Protein AF-A0A0C3MLP4-F1 (afdb_monomer_lite)

pLDDT: mean 95.35, std 4.26, range [63.97, 98.19]

Structure (mmCIF, N/CA/C/O backbone):
data_AF-A0A0C3MLP4-F1
#
_entry.id   AF-A0A0C3MLP4-F1
#
loop_
_atom_site.group_PDB
_atom_site.id
_atom_site.type_symbol
_atom_site.label_atom_id
_atom_site.label_alt_id
_atom_site.label_comp_id
_atom_site.label_asym_id
_atom_site.label_entity_id
_atom_site.label_seq_id
_atom_site.pdbx_PDB_ins_code
_atom_site.Cartn_x
_atom_site.Cartn_y
_atom_site.Cartn_z
_atom_site.occupancy
_atom_site.B_iso_or_equiv
_atom_site.auth_seq_id
_atom_site.auth_comp_id
_atom_site.auth_asym_id
_atom_site.auth_atom_id
_atom_site.pdbx_PDB_model_num
ATOM 1 N N . LYS A 1 1 ? -6.958 -7.699 18.951 1.00 91.62 1 LYS A N 1
ATOM 2 C CA . LYS A 1 1 ? -6.676 -6.697 20.011 1.00 91.62 1 LYS A CA 1
ATOM 3 C C . LYS A 1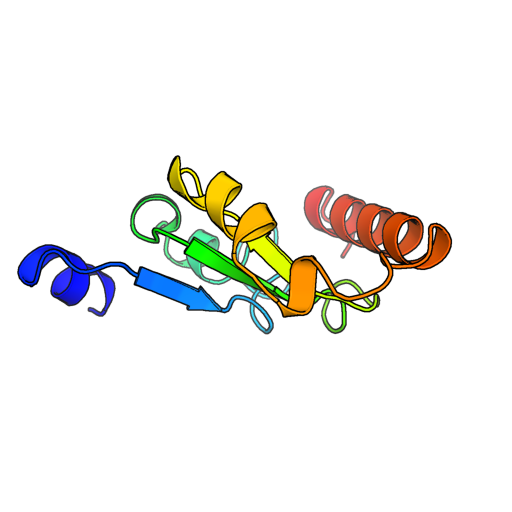 1 ? -6.715 -5.242 19.538 1.00 91.62 1 LYS A C 1
ATOM 5 O O . LYS A 1 1 ? -7.534 -4.510 20.061 1.00 91.62 1 LYS A O 1
ATOM 10 N N . ILE A 1 2 ? -5.907 -4.786 18.566 1.00 96.69 2 ILE A N 1
ATOM 11 C CA . ILE A 1 2 ? -6.011 -3.381 18.091 1.00 96.69 2 ILE A CA 1
ATOM 12 C C . ILE A 1 2 ? -7.379 -3.095 17.452 1.00 96.69 2 ILE A C 1
ATOM 14 O O . ILE A 1 2 ? -8.006 -2.101 17.792 1.00 96.69 2 ILE A O 1
ATOM 18 N N . VAL A 1 3 ? -7.883 -4.010 16.621 1.00 96.75 3 VAL A N 1
ATOM 19 C CA . VAL A 1 3 ? -9.248 -3.940 16.066 1.00 96.75 3 VAL A CA 1
ATOM 20 C C . VAL A 1 3 ? -10.320 -3.884 17.164 1.00 96.75 3 VAL A C 1
ATOM 22 O O . VAL A 1 3 ? -11.236 -3.074 17.095 1.00 96.75 3 VAL A O 1
ATOM 25 N N . GLU A 1 4 ? -10.186 -4.690 18.222 1.00 96.94 4 GLU A N 1
ATOM 26 C CA . GLU A 1 4 ? -11.121 -4.656 19.360 1.00 96.94 4 GLU A CA 1
ATOM 27 C C . GLU A 1 4 ? -11.142 -3.275 20.028 1.00 96.94 4 GLU A C 1
ATOM 29 O O . GLU A 1 4 ? -12.214 -2.752 20.317 1.00 96.94 4 GLU A O 1
ATOM 34 N N . LEU A 1 5 ? -9.970 -2.661 20.233 1.00 97.62 5 LEU A N 1
ATOM 35 C CA . LEU A 1 5 ? -9.868 -1.309 20.785 1.00 97.62 5 LEU A CA 1
ATOM 36 C C . LEU A 1 5 ? -10.471 -0.273 19.834 1.00 97.62 5 LEU A C 1
ATOM 38 O O . LEU A 1 5 ? -11.245 0.569 20.277 1.00 97.62 5 LEU A O 1
ATOM 42 N N . LYS A 1 6 ? -10.176 -0.362 18.532 1.00 97.12 6 LYS A N 1
ATOM 43 C CA . LYS A 1 6 ? -10.791 0.493 17.510 1.00 97.12 6 LYS A CA 1
ATOM 44 C C . LYS A 1 6 ? -12.317 0.461 17.627 1.00 97.12 6 LYS A C 1
ATOM 46 O O . LYS A 1 6 ? -12.935 1.519 17.716 1.00 97.12 6 LYS A O 1
ATOM 51 N N . ASN A 1 7 ? -12.905 -0.731 17.684 1.00 96.44 7 ASN A N 1
ATOM 52 C CA . ASN A 1 7 ? -14.354 -0.904 17.762 1.00 96.44 7 ASN A CA 1
ATOM 53 C C . ASN A 1 7 ? -14.923 -0.401 19.102 1.00 96.44 7 ASN A C 1
ATOM 55 O O . ASN A 1 7 ? -15.939 0.290 19.108 1.00 96.44 7 ASN A O 1
ATOM 59 N N . ALA A 1 8 ? -14.247 -0.666 20.226 1.00 98.19 8 ALA A N 1
ATOM 60 C CA . ALA A 1 8 ? -14.677 -0.210 21.552 1.00 98.19 8 ALA A CA 1
ATOM 61 C C . ALA A 1 8 ? -14.650 1.322 21.712 1.00 98.19 8 ALA A C 1
ATOM 63 O O . ALA A 1 8 ? -15.518 1.884 22.374 1.00 98.19 8 ALA A O 1
ATOM 64 N N . TYR A 1 9 ? -13.671 1.993 21.099 1.00 97.88 9 TYR A N 1
ATOM 65 C CA . TYR A 1 9 ? -13.497 3.449 21.168 1.00 97.88 9 TYR A CA 1
ATOM 66 C C . TYR A 1 9 ? -13.993 4.186 19.919 1.00 97.88 9 TYR A C 1
ATOM 68 O O . TYR A 1 9 ? -13.732 5.379 19.781 1.00 97.88 9 TYR A O 1
ATOM 76 N N . GLN A 1 10 ? -14.668 3.490 18.996 1.00 96.62 10 GLN A N 1
ATOM 77 C CA . GLN A 1 10 ? -15.181 4.041 17.733 1.00 96.62 10 GLN A CA 1
ATOM 78 C C . GLN A 1 10 ? -14.140 4.893 16.984 1.00 96.62 10 GLN A C 1
ATOM 80 O O . GLN A 1 10 ? -14.419 5.993 16.511 1.00 96.62 10 GLN A O 1
ATOM 85 N N . SER A 1 11 ? -12.906 4.398 16.941 1.00 96.31 11 SER A N 1
ATOM 86 C CA . SER A 1 11 ? -11.759 5.104 16.369 1.00 96.31 11 SER A CA 1
ATOM 87 C C . SER A 1 11 ? -11.482 4.669 14.929 1.00 96.31 11 SER A C 1
ATOM 89 O O . SER A 1 11 ? -11.981 3.645 14.470 1.00 96.31 11 SER A O 1
ATOM 91 N N . THR A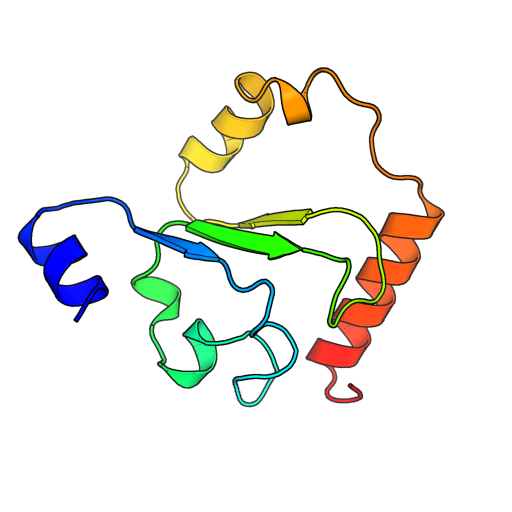 1 12 ? -10.642 5.427 14.227 1.00 95.94 12 THR A N 1
ATOM 92 C CA . THR A 1 12 ? -10.134 5.054 12.900 1.00 95.94 12 THR A CA 1
ATOM 93 C C . THR A 1 12 ? -8.837 4.258 13.031 1.00 95.94 12 THR A C 1
ATOM 95 O O . THR A 1 12 ? -7.938 4.649 13.778 1.00 95.94 12 THR A O 1
ATOM 98 N N . LEU A 1 13 ? -8.710 3.174 12.269 1.00 97.00 13 LEU A N 1
ATOM 99 C CA . LEU A 1 13 ? -7.520 2.338 12.185 1.00 97.00 13 LEU A CA 1
ATOM 100 C C . LEU A 1 13 ? -6.819 2.508 10.832 1.00 97.00 13 LEU A C 1
ATOM 102 O O . LEU A 1 13 ? -7.341 2.131 9.783 1.00 97.00 13 LEU A O 1
ATOM 106 N N . LEU A 1 14 ? -5.598 3.035 10.895 1.00 97.31 14 LEU A N 1
ATOM 107 C CA . LEU A 1 14 ? -4.629 3.050 9.805 1.00 97.31 14 LEU A CA 1
ATOM 108 C C . LEU A 1 14 ? -3.613 1.927 10.032 1.00 97.31 14 LEU A C 1
ATOM 110 O O . LEU A 1 14 ? -3.009 1.859 11.104 1.00 97.31 14 LEU A O 1
ATOM 114 N N . LEU A 1 15 ? -3.396 1.083 9.029 1.00 97.69 15 LEU A N 1
ATOM 115 C CA . LEU A 1 15 ? -2.398 0.019 9.064 1.00 97.69 15 LEU A CA 1
ATOM 116 C C . LEU A 1 15 ? -1.329 0.240 7.993 1.00 97.69 15 LEU A C 1
ATOM 118 O O . LEU A 1 15 ? -1.646 0.408 6.820 1.00 97.69 15 LEU A O 1
ATOM 122 N N . ASP A 1 16 ? -0.060 0.188 8.394 1.00 98.19 16 ASP A N 1
ATOM 123 C CA . ASP A 1 16 ? 1.070 0.175 7.465 1.00 98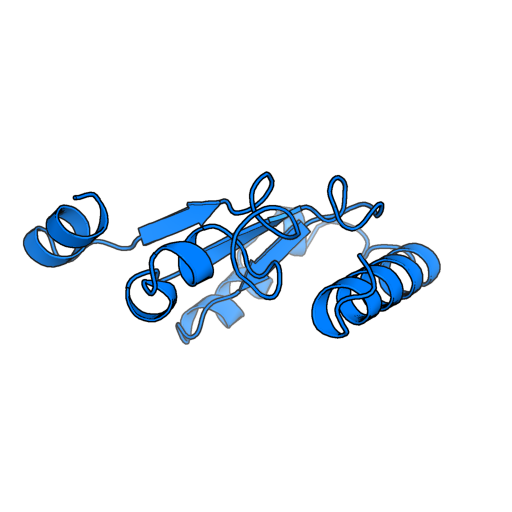.19 16 ASP A CA 1
ATOM 124 C C . ASP A 1 16 ? 1.477 -1.271 7.139 1.00 98.19 16 ASP A C 1
ATOM 126 O O . ASP A 1 16 ? 1.937 -2.014 8.005 1.00 98.19 16 ASP A O 1
ATOM 130 N N . GLU A 1 17 ? 1.309 -1.656 5.875 1.00 98.00 17 GLU A N 1
ATOM 131 C CA . GLU A 1 17 ? 1.630 -2.973 5.318 1.00 98.00 17 GLU A CA 1
ATOM 132 C C . GLU A 1 17 ? 2.996 -2.994 4.600 1.00 98.00 17 GLU A C 1
ATOM 134 O O . GLU A 1 17 ? 3.313 -3.943 3.881 1.00 98.00 17 GLU A O 1
ATOM 139 N N . ALA A 1 18 ? 3.847 -1.972 4.769 1.00 97.75 18 ALA A N 1
ATOM 140 C CA . ALA A 1 18 ? 5.098 -1.835 4.020 1.00 97.75 18 ALA A CA 1
ATOM 141 C C . ALA A 1 18 ? 6.020 -3.067 4.079 1.00 97.75 18 ALA A C 1
ATOM 143 O O . ALA A 1 18 ? 6.714 -3.341 3.104 1.00 97.75 18 ALA A O 1
ATOM 144 N N . HIS A 1 19 ? 6.074 -3.775 5.210 1.00 97.44 19 HIS A N 1
ATOM 145 C CA . HIS A 1 19 ? 6.937 -4.953 5.397 1.00 97.44 19 HIS A CA 1
ATOM 146 C C . HIS A 1 19 ? 6.221 -6.296 5.236 1.00 97.44 19 HIS A C 1
ATOM 148 O O . HIS A 1 19 ? 6.872 -7.338 5.264 1.00 97.44 19 HIS A O 1
ATOM 154 N N . SER A 1 20 ? 4.901 -6.282 5.108 1.00 97.25 20 SER A N 1
ATOM 155 C CA . SER A 1 20 ? 4.071 -7.483 5.085 1.00 97.25 20 SER A CA 1
ATOM 156 C C . SER A 1 20 ? 3.465 -7.740 3.713 1.00 97.25 20 SER A C 1
ATOM 158 O O . SER A 1 20 ? 3.321 -8.908 3.352 1.00 97.25 20 SER A O 1
ATOM 160 N N . LEU A 1 21 ? 3.198 -6.697 2.919 1.00 96.94 21 LEU A N 1
ATOM 161 C CA . LEU A 1 21 ? 2.839 -6.832 1.508 1.00 96.94 21 LEU A CA 1
ATOM 162 C C . LEU A 1 21 ? 3.920 -7.633 0.765 1.00 96.94 21 LEU A C 1
ATOM 164 O O . LEU A 1 21 ? 5.104 -7.303 0.830 1.00 96.94 21 LEU A O 1
ATOM 168 N N . GLY A 1 22 ? 3.514 -8.685 0.063 1.00 95.19 22 GLY A N 1
ATOM 169 C CA . GLY A 1 22 ? 4.380 -9.623 -0.658 1.00 95.19 22 GLY A CA 1
ATOM 170 C C . GLY A 1 22 ? 5.126 -10.628 0.217 1.00 95.19 22 GLY A C 1
ATOM 171 O O . GLY A 1 22 ? 5.953 -11.364 -0.298 1.00 95.19 22 GLY A O 1
ATOM 172 N N . VAL A 1 23 ? 4.871 -10.656 1.530 1.00 95.19 23 VAL A N 1
ATOM 173 C CA . VAL A 1 23 ? 5.560 -11.555 2.477 1.00 95.19 23 VAL A CA 1
ATOM 174 C C . VAL A 1 23 ? 4.571 -12.386 3.290 1.00 95.19 23 VAL A C 1
ATOM 176 O O . VAL A 1 23 ? 4.831 -13.547 3.603 1.00 95.19 23 VAL A O 1
ATOM 179 N N . LEU A 1 24 ? 3.445 -11.788 3.680 1.00 95.94 24 LEU A N 1
ATOM 180 C CA . LEU A 1 24 ? 2.411 -12.422 4.491 1.00 95.94 24 LEU A CA 1
ATOM 181 C C . LEU A 1 24 ? 1.115 -12.586 3.698 1.00 95.94 24 LEU A C 1
ATOM 183 O O . LEU A 1 24 ? 0.828 -11.809 2.792 1.00 95.94 24 LEU A O 1
ATOM 187 N N . GLY A 1 25 ? 0.320 -13.574 4.109 1.00 94.25 25 GLY A N 1
ATOM 188 C CA . GLY A 1 25 ? -0.891 -13.964 3.393 1.00 94.25 25 GLY A CA 1
ATOM 189 C C . GLY A 1 25 ? -0.602 -15.042 2.347 1.00 94.25 25 GLY A C 1
ATOM 190 O O . GLY A 1 25 ? 0.556 -15.349 2.070 1.00 94.25 25 GLY A O 1
ATOM 191 N N . LYS A 1 26 ? -1.644 -15.692 1.829 1.00 92.44 26 LYS A N 1
ATOM 192 C CA . LYS A 1 26 ? -1.507 -16.725 0.793 1.00 92.44 26 LYS A CA 1
ATOM 193 C C . LYS A 1 26 ? -1.242 -16.102 -0.573 1.00 92.44 26 LYS A C 1
ATOM 195 O O . LYS A 1 26 ? -0.521 -16.700 -1.360 1.00 92.44 26 LYS A O 1
ATOM 200 N N . THR A 1 27 ? -1.818 -14.932 -0.835 1.00 91.94 27 THR A N 1
ATOM 201 C CA . THR A 1 27 ? -1.641 -14.173 -2.080 1.00 91.94 27 THR A CA 1
ATOM 202 C C . THR A 1 27 ? -0.689 -12.990 -1.914 1.00 91.94 27 THR A C 1
ATOM 204 O O . THR A 1 27 ? -0.575 -12.162 -2.811 1.00 91.94 27 THR A O 1
ATOM 207 N N . GLY A 1 28 ? -0.012 -12.882 -0.766 1.00 94.06 28 GLY A N 1
ATOM 208 C CA . GLY A 1 28 ? 0.925 -11.796 -0.494 1.00 94.06 28 GLY A CA 1
ATOM 209 C C . GLY A 1 28 ? 0.246 -10.445 -0.260 1.00 94.06 28 GLY A C 1
ATOM 210 O O . GLY A 1 28 ? 0.909 -9.416 -0.362 1.00 94.06 28 GLY A O 1
ATOM 211 N N . GLU A 1 29 ? -1.052 -10.395 0.052 1.00 93.00 29 GLU A N 1
ATOM 212 C CA . GLU A 1 29 ? -1.753 -9.123 0.290 1.00 93.00 29 GLU A CA 1
ATOM 213 C C . GLU A 1 29 ? -1.383 -8.489 1.641 1.00 93.00 29 GLU A C 1
ATOM 215 O O . GLU A 1 29 ? -1.668 -7.316 1.879 1.00 93.00 29 GLU A O 1
ATOM 220 N N . GLY A 1 30 ? -0.696 -9.239 2.507 1.00 96.38 30 GLY A N 1
ATOM 221 C CA . GLY A 1 30 ? -0.099 -8.734 3.732 1.00 96.38 30 GLY A CA 1
ATOM 222 C C . GLY A 1 30 ? -0.670 -9.347 5.004 1.00 96.38 30 GLY A C 1
ATOM 223 O O . GLY A 1 30 ? -1.218 -10.455 5.038 1.00 96.38 30 GLY A O 1
ATOM 224 N N . LEU A 1 31 ? -0.491 -8.630 6.111 1.00 97.19 31 LEU A N 1
ATOM 225 C CA . LEU A 1 31 ? -0.947 -9.066 7.424 1.00 97.19 31 LEU A CA 1
ATOM 226 C C . LEU A 1 31 ? -2.479 -9.099 7.494 1.00 97.19 31 LEU A C 1
ATOM 228 O O . LEU A 1 31 ? -3.032 -10.011 8.117 1.00 97.19 31 LEU A O 1
ATOM 232 N N . VAL A 1 32 ? -3.163 -8.156 6.842 1.00 95.88 32 VAL A N 1
ATOM 233 C CA . VAL A 1 32 ? -4.633 -8.133 6.736 1.00 95.88 32 VAL A CA 1
ATOM 234 C C . VAL A 1 32 ? -5.201 -9.417 6.151 1.00 95.88 32 VAL A C 1
ATOM 236 O O . VAL A 1 32 ? -6.198 -9.924 6.663 1.00 95.88 32 VAL A O 1
ATOM 239 N N . GLU A 1 33 ? -4.542 -9.986 5.143 1.00 95.62 33 GLU A N 1
ATOM 240 C CA . GLU A 1 33 ? -4.952 -11.246 4.527 1.00 95.62 33 GLU A CA 1
ATOM 241 C C . GLU A 1 33 ? -4.693 -12.410 5.482 1.00 95.62 33 GLU A C 1
ATOM 243 O O . GLU A 1 33 ? -5.590 -13.199 5.782 1.00 95.62 33 GLU A O 1
ATOM 248 N N . LYS A 1 34 ? -3.481 -12.468 6.052 1.00 96.62 34 LYS A N 1
ATOM 249 C CA . LYS A 1 34 ? -3.091 -13.503 7.020 1.00 96.62 34 LYS A CA 1
ATOM 250 C C . LYS A 1 34 ? -4.019 -13.560 8.238 1.00 96.62 34 LYS A C 1
ATOM 252 O O . LYS A 1 34 ? -4.207 -14.631 8.810 1.00 96.62 34 LYS A O 1
ATOM 257 N N . THR A 1 35 ? -4.557 -12.419 8.658 1.00 96.06 35 THR A N 1
ATOM 258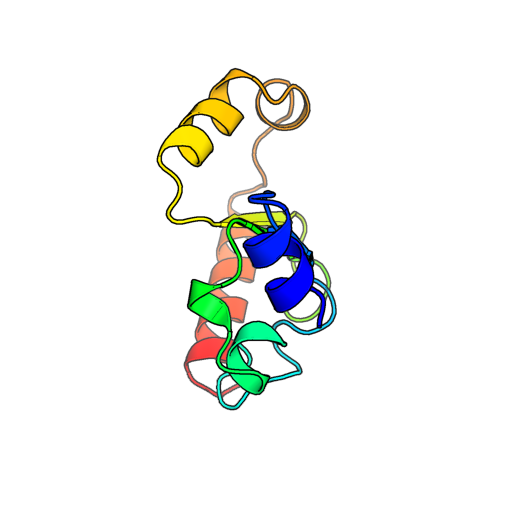 C CA . THR A 1 35 ? -5.439 -12.302 9.828 1.00 96.06 35 THR A CA 1
ATOM 259 C C . THR A 1 35 ? -6.928 -12.321 9.478 1.00 96.06 35 THR A C 1
ATOM 261 O O . THR A 1 35 ? -7.746 -12.434 10.387 1.00 96.06 35 THR A O 1
ATOM 264 N N . GLY A 1 36 ? -7.296 -12.235 8.194 1.00 96.06 36 GLY A N 1
ATOM 265 C CA . GLY A 1 36 ? -8.691 -12.138 7.753 1.00 96.06 36 GLY A CA 1
ATOM 266 C C . GLY A 1 36 ? -9.382 -10.834 8.171 1.00 96.06 36 GLY A C 1
ATOM 267 O O . GLY A 1 36 ? -10.604 -10.804 8.290 1.00 96.06 36 GLY A O 1
ATOM 268 N N . MET A 1 37 ? -8.617 -9.766 8.427 1.00 95.44 37 MET A N 1
ATOM 269 C CA . MET A 1 37 ? -9.104 -8.510 9.023 1.00 95.44 37 MET A CA 1
ATOM 270 C C . MET A 1 37 ? -9.172 -7.340 8.035 1.00 95.44 37 MET A C 1
ATOM 272 O O . MET A 1 37 ? -9.274 -6.192 8.457 1.00 95.44 37 MET A O 1
ATOM 276 N N . ILE A 1 38 ? -9.144 -7.598 6.724 1.00 94.25 38 ILE A N 1
ATOM 277 C CA . ILE A 1 38 ? -9.172 -6.536 5.702 1.00 94.25 38 ILE A CA 1
ATOM 278 C C . ILE A 1 38 ? -10.349 -5.558 5.876 1.00 94.25 38 ILE A C 1
ATOM 280 O O . ILE A 1 38 ? -10.181 -4.360 5.686 1.00 94.25 38 ILE A O 1
ATOM 284 N N . ASN A 1 39 ? -11.513 -6.051 6.312 1.00 94.75 39 ASN A N 1
ATOM 285 C CA . ASN A 1 39 ? -12.717 -5.239 6.521 1.00 94.75 39 ASN A CA 1
ATOM 286 C C . ASN A 1 39 ? -12.734 -4.475 7.857 1.00 94.75 39 ASN A C 1
ATOM 288 O O . ASN A 1 39 ? -13.599 -3.629 8.064 1.00 94.75 39 ASN A O 1
ATOM 292 N N . GLU A 1 40 ? -11.809 -4.770 8.770 1.00 95.81 40 GLU A N 1
ATOM 293 C CA . GLU A 1 40 ? -11.722 -4.115 10.082 1.00 95.81 40 GLU A CA 1
ATOM 294 C C . GLU A 1 40 ? -10.784 -2.896 10.064 1.00 95.81 40 GLU A C 1
ATOM 296 O O . GLU A 1 40 ? -10.828 -2.053 10.968 1.00 95.81 40 GLU A O 1
ATOM 301 N N . VAL A 1 41 ? -9.937 -2.798 9.036 1.00 96.38 41 VAL A N 1
ATOM 302 C CA . VAL A 1 41 ? -8.969 -1.719 8.837 1.00 96.38 41 VAL A CA 1
ATOM 303 C C . VAL A 1 41 ? -9.573 -0.651 7.934 1.00 96.38 41 VAL A C 1
ATOM 305 O O . VAL A 1 41 ? -10.018 -0.937 6.826 1.00 96.38 41 VAL A O 1
ATOM 308 N N . ASP A 1 42 ? -9.563 0.600 8.390 1.00 96.50 42 ASP A N 1
ATOM 309 C CA . ASP A 1 42 ? -10.198 1.691 7.650 1.00 96.50 42 ASP A CA 1
ATOM 310 C C . ASP A 1 42 ? -9.284 2.226 6.542 1.00 96.50 42 ASP A C 1
ATOM 312 O O . ASP A 1 42 ? -9.759 2.574 5.462 1.00 96.50 42 ASP A O 1
ATOM 316 N N . PHE A 1 43 ? -7.971 2.275 6.780 1.00 97.56 43 PHE A N 1
ATOM 317 C CA . PHE A 1 43 ? -6.976 2.730 5.809 1.00 97.56 43 PHE A CA 1
ATOM 318 C C . PHE A 1 43 ? -5.756 1.815 5.824 1.00 97.56 43 PHE A C 1
ATOM 320 O O . PHE A 1 43 ? -5.227 1.496 6.887 1.00 97.56 43 PHE A O 1
ATOM 327 N N . ILE A 1 44 ? -5.267 1.449 4.643 1.00 97.81 44 ILE A N 1
ATOM 328 C CA . ILE A 1 44 ? -4.028 0.689 4.485 1.00 97.81 44 ILE A CA 1
ATOM 329 C C . ILE A 1 44 ? -3.029 1.551 3.727 1.00 97.81 44 ILE A C 1
ATOM 331 O O . ILE A 1 44 ? -3.312 2.031 2.627 1.00 97.81 44 ILE A O 1
ATOM 335 N N . THR A 1 45 ? -1.847 1.726 4.300 1.00 97.94 45 THR A N 1
ATOM 336 C CA . THR A 1 45 ? -0.710 2.369 3.644 1.00 97.94 45 THR A CA 1
ATOM 337 C C . THR A 1 45 ? 0.395 1.371 3.373 1.00 97.94 45 THR A C 1
ATOM 339 O O . THR A 1 45 ? 0.503 0.341 4.031 1.00 97.94 45 THR A O 1
ATOM 342 N N . GLY A 1 46 ? 1.251 1.697 2.416 1.00 97.88 46 GLY A N 1
ATOM 343 C CA . GLY A 1 46 ? 2.449 0.919 2.158 1.00 97.88 46 GLY A CA 1
ATOM 344 C C . GLY A 1 46 ? 3.402 1.644 1.225 1.00 97.88 46 GLY A C 1
ATOM 345 O O . GLY A 1 46 ? 3.171 2.782 0.803 1.00 97.88 46 GLY A O 1
ATOM 346 N N . THR A 1 47 ? 4.494 0.966 0.890 1.00 98.00 47 THR A N 1
ATOM 347 C CA . THR A 1 47 ? 5.539 1.499 0.017 1.00 98.00 47 THR A CA 1
ATOM 348 C C . THR A 1 47 ? 5.765 0.609 -1.193 1.00 98.00 47 THR A C 1
ATOM 350 O O . THR A 1 47 ? 5.615 -0.608 -1.127 1.00 98.00 47 THR A O 1
ATOM 353 N N . PHE A 1 48 ? 6.185 1.222 -2.296 1.00 97.81 48 PHE A N 1
ATOM 354 C CA . PHE A 1 48 ? 6.641 0.500 -3.475 1.00 97.81 48 PHE A CA 1
ATOM 355 C C . PHE A 1 48 ? 8.098 0.025 -3.347 1.00 97.81 48 PHE A C 1
ATOM 357 O O . PHE A 1 48 ? 8.503 -0.850 -4.098 1.00 97.81 48 PHE A O 1
ATOM 364 N N . SER A 1 49 ? 8.891 0.541 -2.401 1.00 97.00 49 SER A N 1
ATOM 365 C CA . SER A 1 49 ? 10.351 0.328 -2.361 1.00 97.00 49 SER A CA 1
ATOM 366 C C . SER A 1 49 ? 10.848 -0.959 -1.707 1.00 97.00 49 SER A C 1
ATOM 368 O O . SER A 1 49 ? 12.055 -1.136 -1.558 1.00 97.00 49 SER A O 1
ATOM 370 N N . LYS A 1 50 ? 9.941 -1.853 -1.306 1.00 96.44 50 LYS A N 1
ATOM 371 C CA . LYS A 1 50 ? 10.282 -3.143 -0.691 1.00 96.44 50 LYS A CA 1
ATOM 372 C C . LYS A 1 50 ? 9.944 -4.278 -1.645 1.00 96.44 50 LYS A C 1
ATOM 374 O O . LYS A 1 50 ? 10.567 -4.374 -2.694 1.00 96.44 50 LYS A O 1
ATOM 379 N N . SER A 1 51 ? 8.925 -5.073 -1.338 1.00 96.06 51 SER A N 1
ATOM 380 C CA . SER A 1 51 ? 8.528 -6.243 -2.130 1.00 96.06 51 SER A CA 1
ATOM 381 C C . SER A 1 51 ? 8.189 -5.920 -3.591 1.00 96.06 51 SER A C 1
ATOM 383 O O . SER A 1 51 ? 8.283 -6.788 -4.447 1.00 96.06 51 SER A O 1
ATOM 385 N N . LEU A 1 52 ? 7.826 -4.667 -3.895 1.00 96.31 52 LEU A N 1
ATOM 386 C CA . LEU A 1 52 ? 7.494 -4.213 -5.250 1.00 96.31 52 LEU A CA 1
ATOM 387 C C . LEU A 1 52 ? 8.674 -3.581 -6.017 1.00 96.31 52 LEU A C 1
ATOM 389 O O . LEU A 1 52 ? 8.490 -3.184 -7.167 1.00 96.31 52 LEU A O 1
ATOM 393 N N . CYS A 1 53 ? 9.865 -3.474 -5.411 1.00 93.69 53 CYS A N 1
ATOM 394 C CA . CYS A 1 53 ? 11.109 -2.996 -6.042 1.00 93.69 53 CYS A CA 1
ATOM 395 C C . CYS A 1 53 ? 11.000 -1.654 -6.808 1.00 93.69 53 CYS A C 1
ATOM 397 O O . CYS A 1 53 ? 11.732 -1.410 -7.768 1.00 93.69 53 CYS A O 1
ATOM 399 N N . GLY A 1 54 ? 10.074 -0.784 -6.406 1.00 94.81 54 GLY A N 1
ATOM 400 C CA . GLY A 1 54 ? 9.803 0.518 -7.011 1.00 94.81 54 GLY A CA 1
ATOM 401 C C . GLY A 1 54 ? 10.206 1.693 -6.118 1.00 94.81 54 GLY A C 1
ATOM 402 O O . GLY A 1 54 ? 10.987 1.568 -5.181 1.00 94.81 54 GLY A O 1
ATOM 403 N N . ILE A 1 55 ? 9.655 2.873 -6.396 1.00 95.94 55 ILE A N 1
ATOM 404 C CA . ILE A 1 55 ? 9.806 4.063 -5.546 1.00 95.94 55 ILE A CA 1
ATOM 405 C C . ILE A 1 55 ? 8.437 4.723 -5.418 1.00 95.94 55 ILE A C 1
ATOM 407 O O . ILE A 1 55 ? 7.737 4.908 -6.411 1.00 95.94 55 ILE A O 1
ATOM 411 N N . GLY A 1 56 ? 8.064 5.081 -4.191 1.00 96.00 56 GLY A N 1
ATOM 412 C CA . GLY A 1 56 ? 6.789 5.714 -3.871 1.00 96.00 56 GLY A CA 1
ATOM 413 C C . GLY A 1 56 ? 6.035 4.973 -2.774 1.00 96.00 56 GLY A C 1
ATOM 414 O O . GLY A 1 56 ? 6.575 4.099 -2.088 1.00 96.00 56 GLY A O 1
ATOM 415 N N . GLY A 1 57 ? 4.771 5.334 -2.607 1.00 96.31 57 GLY A N 1
ATOM 416 C CA . GLY A 1 57 ? 3.880 4.710 -1.645 1.00 96.31 57 GLY A CA 1
ATOM 417 C C . GLY A 1 57 ? 2.428 4.894 -2.032 1.00 96.31 57 GLY A C 1
ATOM 418 O O . GLY A 1 57 ? 2.103 5.575 -3.008 1.00 96.31 57 GLY A O 1
ATOM 419 N N . PHE A 1 58 ? 1.560 4.257 -1.263 1.00 96.88 58 PHE A N 1
ATOM 420 C CA . PHE A 1 58 ? 0.130 4.251 -1.511 1.00 96.88 58 PHE A CA 1
ATOM 421 C C . PHE A 1 58 ? -0.651 4.348 -0.205 1.00 96.88 58 PHE A C 1
ATOM 423 O O . PHE A 1 58 ? -0.150 4.021 0.870 1.00 96.88 58 PHE A O 1
ATOM 430 N N . CYS A 1 59 ? -1.897 4.789 -0.337 1.00 97.06 59 CYS A N 1
ATOM 431 C CA . CYS A 1 59 ? -2.928 4.701 0.681 1.00 97.06 59 CYS A CA 1
ATOM 432 C C . CYS A 1 59 ? -4.203 4.221 -0.017 1.00 97.06 59 CYS A C 1
ATOM 434 O O . CYS A 1 59 ? -4.612 4.814 -1.020 1.00 97.06 59 CYS A O 1
ATOM 436 N N . VAL A 1 60 ? -4.795 3.139 0.479 1.00 96.25 60 VAL A N 1
ATOM 437 C CA . VAL A 1 60 ? -6.044 2.563 -0.024 1.00 96.25 60 VAL A CA 1
ATOM 438 C C . VAL A 1 60 ? -7.055 2.471 1.109 1.00 96.25 60 VAL A C 1
ATOM 440 O O . VAL A 1 60 ? -6.704 2.262 2.268 1.00 96.25 60 VAL A O 1
ATOM 443 N N . SER A 1 61 ? -8.319 2.690 0.773 1.00 96.50 61 SER A N 1
ATOM 444 C CA . SER A 1 61 ? -9.430 2.691 1.717 1.00 96.50 61 SER A CA 1
ATOM 445 C C . SER A 1 61 ? -10.748 2.693 0.947 1.00 96.50 61 SER A C 1
ATOM 447 O O . SER A 1 61 ? -10.832 3.288 -0.129 1.00 96.50 61 SER A O 1
ATOM 449 N N . ASN A 1 62 ? -11.782 2.079 1.526 1.00 93.62 62 ASN A N 1
ATOM 450 C CA . ASN A 1 62 ? -13.168 2.205 1.062 1.00 93.62 62 ASN A CA 1
ATOM 451 C C . ASN A 1 62 ? -13.865 3.459 1.624 1.00 93.62 62 ASN A C 1
ATOM 453 O O . ASN A 1 62 ? -15.012 3.742 1.280 1.00 93.62 62 ASN A O 1
ATOM 457 N N . HIS A 1 63 ? -13.197 4.216 2.497 1.00 93.25 63 HIS A N 1
ATOM 458 C CA . HIS A 1 63 ? -13.764 5.399 3.120 1.00 93.25 63 HIS A CA 1
ATOM 459 C C . HIS A 1 63 ? -13.954 6.521 2.080 1.00 93.25 63 HIS A C 1
ATOM 461 O O . HIS A 1 63 ? -12.991 6.894 1.400 1.00 93.25 63 HIS A O 1
ATOM 467 N N . PRO A 1 64 ? -15.146 7.143 1.980 1.00 90.88 64 PRO A N 1
ATOM 468 C CA . PRO A 1 64 ? -15.426 8.159 0.958 1.00 90.88 64 PRO A CA 1
ATOM 469 C C . PRO A 1 64 ? -14.514 9.392 1.070 1.00 90.88 64 PRO A C 1
ATOM 471 O O . PRO A 1 64 ? -14.248 10.075 0.082 1.00 90.88 64 PRO A O 1
ATOM 474 N N . GLN A 1 65 ? -13.981 9.658 2.266 1.00 89.19 65 GLN A N 1
ATOM 475 C CA . GLN A 1 65 ? -13.055 10.769 2.505 1.00 89.19 65 GLN A CA 1
ATOM 476 C C . GLN A 1 65 ? -11.634 10.533 1.965 1.00 89.19 65 GLN A C 1
ATOM 478 O O . GLN A 1 65 ? -10.872 11.493 1.889 1.00 89.19 65 GLN A O 1
ATOM 483 N N . LEU A 1 66 ? -11.253 9.323 1.523 1.00 94.62 66 LEU A N 1
ATOM 484 C CA . LEU A 1 66 ? -9.920 9.106 0.930 1.00 94.62 66 LEU A CA 1
ATOM 485 C C . LEU A 1 66 ? -9.674 10.045 -0.262 1.00 94.62 66 LEU A C 1
ATOM 487 O O . LEU A 1 66 ? -8.569 10.549 -0.451 1.00 94.62 66 LEU A O 1
ATOM 491 N N . VAL A 1 67 ? -10.718 10.329 -1.045 1.00 93.88 67 VAL A N 1
ATOM 492 C CA . VAL A 1 67 ? -10.646 11.255 -2.184 1.00 93.88 67 VAL A CA 1
ATOM 493 C C . VAL A 1 67 ? -10.255 12.666 -1.734 1.00 93.88 67 VAL A C 1
ATOM 495 O O . VAL A 1 67 ? -9.484 13.331 -2.424 1.00 93.88 67 VAL A O 1
ATOM 498 N N . GLN A 1 68 ? -10.710 13.103 -0.557 1.00 94.75 68 GLN A N 1
ATOM 499 C CA . GLN A 1 68 ? -10.383 14.420 -0.004 1.00 94.75 68 GLN A CA 1
ATOM 500 C C . GLN A 1 68 ? -8.886 14.558 0.280 1.00 94.75 68 GLN A C 1
ATOM 502 O O . GLN A 1 68 ? -8.338 15.645 0.106 1.00 94.75 68 GLN A O 1
ATOM 507 N N . LEU A 1 69 ? -8.199 13.457 0.617 1.00 93.50 69 LEU A N 1
ATOM 508 C CA . LEU A 1 69 ? -6.758 13.453 0.877 1.00 93.50 69 LEU A CA 1
ATOM 509 C C . LEU A 1 69 ? -5.954 13.996 -0.314 1.00 93.50 69 LEU A C 1
ATOM 511 O O . LEU A 1 69 ? -4.946 14.666 -0.113 1.00 93.50 69 LEU A O 1
ATOM 515 N N . ARG A 1 70 ? -6.434 13.796 -1.549 1.00 93.12 70 ARG A N 1
ATOM 516 C CA . ARG A 1 70 ? -5.798 14.326 -2.769 1.00 93.12 70 ARG A CA 1
ATOM 517 C C . ARG A 1 70 ? -5.844 15.856 -2.871 1.00 93.12 70 ARG A C 1
ATOM 519 O O . ARG A 1 70 ? -5.042 16.424 -3.602 1.00 93.12 70 ARG A O 1
ATOM 526 N N . TYR A 1 71 ? -6.760 16.506 -2.153 1.00 95.38 71 TYR A N 1
ATOM 527 C CA . TYR A 1 71 ? -6.968 17.959 -2.177 1.00 95.38 71 TYR A CA 1
ATOM 528 C C . TYR A 1 71 ? -6.449 18.680 -0.933 1.00 95.38 71 TYR A C 1
ATOM 530 O O . TYR A 1 71 ? -6.319 19.900 -0.961 1.00 95.38 71 TYR A O 1
ATOM 538 N N . ILE A 1 72 ? -6.136 17.951 0.143 1.00 96.69 72 ILE A N 1
ATOM 539 C CA . ILE A 1 72 ? -5.629 18.540 1.396 1.00 96.69 72 ILE A CA 1
ATOM 540 C C . ILE A 1 72 ? -4.185 18.134 1.716 1.00 96.69 72 ILE A C 1
ATOM 542 O O . ILE A 1 72 ? -3.513 18.801 2.498 1.00 96.69 72 ILE A O 1
ATOM 546 N N . SER A 1 73 ? -3.683 17.044 1.132 1.00 96.56 73 SER A N 1
ATOM 547 C CA . SER A 1 73 ? -2.336 16.553 1.418 1.00 96.56 73 SER A CA 1
ATOM 548 C C . SER A 1 73 ? -1.288 17.365 0.661 1.00 96.56 73 SER A C 1
ATOM 550 O O . SER A 1 73 ? -1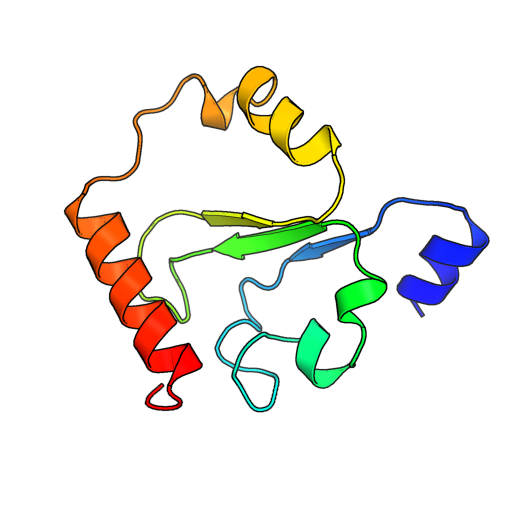.100 17.202 -0.544 1.00 96.56 73 SER A O 1
ATOM 552 N N . HIS A 1 74 ? -0.552 18.211 1.384 1.00 97.94 74 HIS A N 1
ATOM 553 C CA . HIS A 1 74 ? 0.581 18.965 0.840 1.00 97.94 74 HIS A CA 1
ATOM 554 C C . HIS A 1 74 ? 1.592 18.089 0.077 1.00 97.94 74 HIS A C 1
ATOM 556 O O . HIS A 1 74 ? 1.924 18.455 -1.050 1.00 97.94 74 HIS A O 1
ATOM 562 N N . PRO A 1 75 ? 2.055 16.931 0.604 1.00 95.75 75 PRO A N 1
ATOM 563 C CA . PRO A 1 75 ? 2.997 16.084 -0.125 1.00 95.75 75 PRO A CA 1
ATOM 564 C C . PRO A 1 75 ? 2.378 15.380 -1.336 1.00 95.75 75 PRO A C 1
ATOM 566 O O . PRO A 1 75 ? 3.118 14.800 -2.117 1.00 95.75 75 PRO A O 1
ATOM 569 N N . TYR A 1 76 ? 1.053 15.405 -1.506 1.00 95.69 76 TYR A N 1
ATOM 570 C CA . TYR A 1 76 ? 0.400 14.928 -2.724 1.00 95.69 76 TYR A CA 1
ATOM 571 C C . TYR A 1 76 ? 0.257 16.048 -3.771 1.00 95.69 76 TYR A C 1
ATOM 573 O O . TYR A 1 76 ? 0.453 15.803 -4.956 1.00 95.69 76 TYR A O 1
ATOM 581 N N . ILE A 1 77 ? -0.072 17.273 -3.344 1.00 97.62 77 ILE A N 1
ATOM 582 C CA . ILE A 1 77 ? -0.358 18.413 -4.236 1.00 97.62 77 ILE A CA 1
ATOM 583 C C . ILE A 1 77 ? 0.922 19.091 -4.726 1.00 97.62 77 ILE A C 1
ATOM 585 O O . ILE A 1 77 ? 1.044 19.419 -5.903 1.00 97.62 77 ILE A O 1
ATOM 589 N N . PHE A 1 78 ? 1.876 19.322 -3.825 1.00 97.50 78 PHE A N 1
ATOM 590 C CA . PHE A 1 78 ? 3.065 20.138 -4.082 1.00 97.50 78 PHE A CA 1
ATOM 591 C C . PHE A 1 78 ? 4.303 19.281 -4.369 1.00 97.50 78 PHE A C 1
ATOM 593 O O . PHE A 1 78 ? 5.407 19.592 -3.929 1.00 97.50 78 PHE A O 1
ATOM 600 N N . THR A 1 79 ? 4.118 18.185 -5.106 1.00 96.50 79 THR A N 1
ATOM 601 C CA . THR A 1 79 ? 5.203 17.326 -5.589 1.00 96.50 79 THR A CA 1
ATOM 602 C C . THR A 1 79 ? 4.930 16.870 -7.020 1.00 96.50 79 THR A C 1
ATOM 604 O O . THR A 1 79 ? 3.780 16.795 -7.451 1.00 96.50 79 THR A O 1
ATOM 607 N N . ALA A 1 80 ? 5.985 16.540 -7.765 1.00 97.25 80 ALA A N 1
ATOM 608 C CA . ALA A 1 80 ? 5.830 15.915 -9.072 1.00 97.25 80 ALA A CA 1
ATOM 609 C C . ALA A 1 80 ? 5.301 14.479 -8.925 1.00 97.25 80 ALA A C 1
ATOM 611 O O . ALA A 1 80 ? 5.672 13.752 -8.000 1.00 97.25 80 ALA A O 1
ATOM 612 N N . SER A 1 81 ? 4.466 14.042 -9.869 1.00 96.62 81 SER A N 1
ATOM 613 C CA . SER A 1 81 ? 4.051 12.641 -9.935 1.00 96.62 81 SER A CA 1
ATOM 614 C C . SER A 1 81 ? 5.256 11.721 -10.185 1.00 96.62 81 SER A C 1
ATOM 616 O O . SER A 1 81 ? 6.199 12.135 -10.867 1.00 96.62 81 SER A O 1
ATOM 618 N N . PRO A 1 82 ? 5.220 10.454 -9.731 1.00 96.50 82 PRO A N 1
ATOM 619 C CA . PRO A 1 82 ? 6.253 9.483 -10.075 1.00 96.50 82 PRO A CA 1
ATOM 620 C C . PRO A 1 82 ? 6.411 9.329 -11.592 1.00 96.50 82 PRO A C 1
ATOM 622 O O . PRO A 1 82 ? 5.452 9.487 -12.351 1.00 96.50 82 PRO A O 1
ATOM 625 N N . SER A 1 83 ? 7.624 8.991 -12.034 1.00 97.50 83 SER A N 1
ATOM 626 C CA . SER A 1 83 ? 7.895 8.801 -13.460 1.00 97.50 83 SER A CA 1
ATOM 627 C C . SER A 1 83 ? 7.037 7.669 -14.054 1.00 97.50 83 SER A C 1
ATOM 629 O O . SER A 1 83 ? 6.745 6.690 -13.352 1.00 97.50 83 SER A O 1
ATOM 631 N N . PRO A 1 84 ? 6.680 7.729 -15.353 1.00 97.50 84 PRO A N 1
ATOM 632 C CA . PRO A 1 84 ? 5.948 6.644 -16.006 1.00 97.50 84 PRO A CA 1
ATOM 633 C C . PRO A 1 84 ? 6.643 5.283 -15.870 1.00 97.50 84 PRO A C 1
ATOM 635 O O . PRO A 1 84 ? 5.978 4.280 -15.619 1.00 97.50 84 PRO A O 1
ATOM 638 N N . ALA A 1 85 ? 7.978 5.255 -15.960 1.00 97.44 85 ALA A N 1
ATOM 639 C CA . ALA A 1 85 ? 8.769 4.038 -15.795 1.00 97.44 85 ALA A CA 1
ATOM 640 C C . ALA A 1 85 ? 8.622 3.437 -14.387 1.00 97.44 85 ALA A C 1
ATOM 642 O O . ALA A 1 85 ? 8.404 2.235 -14.260 1.00 97.44 85 ALA A O 1
ATOM 643 N N . THR A 1 86 ? 8.659 4.272 -13.340 1.00 97.12 86 THR A N 1
ATOM 644 C CA . THR A 1 86 ? 8.465 3.844 -11.943 1.00 97.12 86 THR A CA 1
ATOM 645 C C . THR A 1 86 ? 7.087 3.222 -11.721 1.00 97.12 86 THR A C 1
ATOM 647 O O . THR A 1 86 ? 6.971 2.184 -11.069 1.00 97.12 86 THR A O 1
ATOM 650 N N . ILE A 1 87 ? 6.029 3.834 -12.260 1.00 97.69 87 ILE A N 1
ATOM 651 C CA . ILE A 1 87 ? 4.668 3.298 -12.121 1.00 97.69 87 ILE A CA 1
ATOM 652 C C . ILE A 1 87 ? 4.503 2.007 -12.927 1.00 97.69 87 ILE A C 1
ATOM 654 O O . ILE A 1 87 ? 3.883 1.063 -12.438 1.00 97.69 87 ILE A O 1
ATOM 658 N N . ALA A 1 88 ? 5.065 1.935 -14.135 1.00 97.88 88 ALA A N 1
ATOM 659 C CA . ALA A 1 88 ? 4.996 0.740 -14.970 1.00 97.88 88 ALA A CA 1
ATOM 660 C C . ALA A 1 88 ? 5.692 -0.463 -14.315 1.00 97.88 88 ALA A C 1
ATOM 662 O O . ALA A 1 88 ? 5.089 -1.534 -14.234 1.00 97.88 88 ALA A O 1
ATOM 663 N N . SER A 1 89 ? 6.912 -0.285 -13.792 1.00 97.69 89 SER A N 1
ATOM 664 C CA . SER A 1 89 ? 7.640 -1.361 -13.108 1.00 97.69 89 SER A CA 1
ATOM 665 C C . SER A 1 89 ? 6.930 -1.810 -11.829 1.00 97.69 89 SER A C 1
ATOM 667 O O . SER A 1 89 ? 6.737 -3.007 -11.632 1.00 97.69 89 SER A O 1
ATOM 669 N N . THR A 1 90 ? 6.442 -0.866 -11.018 1.00 97.50 90 THR A N 1
ATOM 670 C CA . THR A 1 90 ? 5.676 -1.169 -9.796 1.00 97.50 90 THR A CA 1
ATOM 671 C C . THR A 1 90 ? 4.406 -1.963 -10.114 1.00 97.50 90 THR A C 1
ATOM 673 O O . THR A 1 90 ? 4.092 -2.937 -9.433 1.00 97.50 90 THR A O 1
ATOM 676 N N . ARG A 1 91 ? 3.672 -1.588 -11.172 1.00 96.88 91 ARG A N 1
ATOM 677 C CA . ARG A 1 91 ? 2.468 -2.314 -11.611 1.00 96.88 91 ARG A CA 1
ATOM 678 C C . ARG A 1 91 ? 2.784 -3.725 -12.095 1.00 96.88 91 ARG A C 1
ATOM 680 O O . ARG A 1 91 ? 1.999 -4.630 -11.832 1.00 96.88 91 ARG A O 1
ATOM 687 N N . ALA A 1 92 ? 3.899 -3.910 -12.801 1.00 97.00 92 ALA A N 1
ATOM 688 C CA . ALA A 1 92 ? 4.340 -5.229 -13.238 1.00 97.00 92 ALA A CA 1
ATOM 689 C C . ALA A 1 92 ? 4.705 -6.119 -12.041 1.00 97.00 92 ALA A C 1
ATOM 691 O O . ALA A 1 92 ? 4.231 -7.248 -11.970 1.00 97.00 92 ALA A O 1
ATOM 692 N N . ALA A 1 93 ? 5.457 -5.592 -11.069 1.00 96.50 93 ALA A N 1
ATOM 693 C CA . ALA A 1 93 ? 5.784 -6.309 -9.837 1.00 96.50 93 ALA A CA 1
ATOM 694 C C . ALA A 1 93 ? 4.522 -6.696 -9.048 1.00 96.50 93 ALA A C 1
ATOM 696 O O . ALA A 1 93 ? 4.366 -7.851 -8.668 1.00 96.50 93 ALA A O 1
ATOM 697 N N . LEU A 1 94 ? 3.570 -5.770 -8.880 1.00 95.62 94 LEU A N 1
ATOM 698 C CA . LEU A 1 94 ? 2.306 -6.061 -8.196 1.00 95.62 94 LEU A CA 1
ATOM 699 C C . LEU A 1 94 ? 1.499 -7.153 -8.911 1.00 95.62 94 LEU A C 1
ATOM 701 O O . LEU A 1 94 ? 0.905 -8.004 -8.258 1.00 95.62 94 LEU A O 1
ATOM 705 N N . LYS A 1 95 ? 1.491 -7.143 -10.249 1.00 95.38 95 LYS A N 1
ATOM 706 C CA . LYS A 1 95 ? 0.837 -8.190 -11.035 1.00 95.38 95 LYS A CA 1
ATOM 707 C C . LYS A 1 95 ? 1.494 -9.555 -10.819 1.00 95.38 95 LYS A C 1
ATOM 709 O O . LYS A 1 95 ? 0.781 -10.523 -10.606 1.00 95.38 95 LYS A O 1
ATOM 714 N N . LEU A 1 96 ? 2.824 -9.627 -10.842 1.00 95.19 96 LEU A N 1
ATOM 715 C CA . LEU A 1 96 ? 3.544 -10.881 -10.597 1.00 95.19 96 LEU A CA 1
ATOM 716 C C . LEU A 1 96 ? 3.273 -11.434 -9.193 1.00 95.19 96 LEU A C 1
ATOM 718 O O . LEU A 1 96 ? 3.086 -12.637 -9.055 1.00 95.19 96 LEU A O 1
ATOM 722 N N . LEU A 1 97 ? 3.195 -10.560 -8.187 1.00 93.69 97 LEU A N 1
ATOM 723 C CA . LEU A 1 97 ? 2.811 -10.919 -6.821 1.00 93.69 97 LEU A CA 1
ATOM 724 C C . LEU A 1 97 ? 1.391 -11.487 -6.779 1.00 93.69 97 LEU A C 1
ATOM 726 O O . LEU A 1 97 ? 1.181 -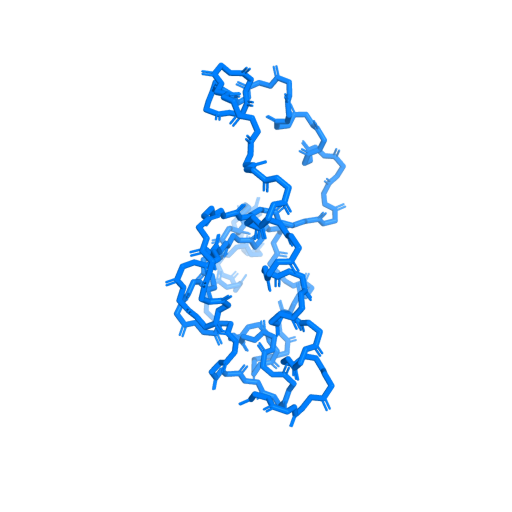12.573 -6.254 1.00 93.69 97 LEU A O 1
ATOM 730 N N . HIS A 1 98 ? 0.426 -10.792 -7.383 1.00 90.00 98 HIS A N 1
ATOM 731 C CA . HIS A 1 98 ? -0.963 -11.252 -7.417 1.00 90.00 98 HIS A CA 1
ATOM 732 C C . HIS A 1 98 ? -1.129 -12.592 -8.151 1.00 90.00 98 HIS A C 1
ATOM 734 O O . HIS A 1 98 ? -1.898 -13.447 -7.718 1.00 90.00 98 HIS A O 1
ATOM 740 N N . ASP A 1 99 ? -0.383 -12.787 -9.239 1.00 92.50 99 ASP A N 1
ATOM 741 C CA . ASP A 1 99 ? -0.411 -14.007 -10.047 1.00 92.50 99 ASP A CA 1
ATOM 742 C C . ASP A 1 99 ? 0.389 -15.171 -9.399 1.00 92.50 99 ASP A C 1
ATOM 744 O O . ASP A 1 99 ? 0.380 -16.284 -9.925 1.00 92.50 99 ASP A O 1
ATOM 748 N N . GLY A 1 100 ? 1.065 -14.942 -8.261 1.00 85.00 100 GLY A N 1
ATOM 749 C CA . GLY A 1 100 ? 1.805 -15.959 -7.497 1.00 85.00 100 GLY A CA 1
ATOM 750 C C . GLY A 1 100 ? 3.205 -16.290 -8.029 1.00 85.00 100 GLY A C 1
ATOM 751 O O . GLY A 1 100 ? 3.731 -17.367 -7.752 1.00 85.00 100 GLY A O 1
ATOM 752 N N . TYR A 1 101 ? 3.799 -15.393 -8.821 1.00 75.81 101 TYR A N 1
ATOM 753 C CA . TYR A 1 101 ? 5.156 -15.531 -9.369 1.00 75.81 101 TYR A CA 1
ATOM 754 C C . TYR A 1 101 ? 6.240 -14.825 -8.537 1.00 75.81 101 TYR A C 1
ATOM 756 O O . TYR A 1 101 ? 7.423 -14.948 -8.862 1.00 75.81 101 TYR A O 1
ATOM 764 N N . LEU A 1 102 ? 5.843 -14.079 -7.502 1.00 63.97 102 LEU A N 1
ATOM 765 C CA . LEU A 1 102 ? 6.707 -13.524 -6.455 1.00 63.97 102 LEU A CA 1
ATOM 766 C C . LEU A 1 102 ? 6.311 -14.141 -5.115 1.00 63.97 102 LEU A C 1
ATOM 768 O O . LEU A 1 102 ? 7.241 -14.483 -4.354 1.00 63.97 102 LEU A O 1
#

Sequence (102 aa):
KIVELKNAYQSTLLLDEAHSLGVLGKTGEGLVEKTGMINEVDFITGTFSKSLCGIGGFCVSNHPQLVQLRYISHPYIFTASPSPATIASTRAALKLLHDGYL

Foldseek 3Di:
DVLVVCVVVVHAAEEEFAPFQLPDAPLSNGPCRNVVNPVSHAKYKYACVPQLVAGDIDIDGPDPCVVVCCVPPCVNPVDDDDDPVRVVSSVVSSVCSNVPVD

Radius of gyration: 14.88 Å; chains: 1; bounding box: 26×37×38 Å

Secondary structure (DSSP, 8-state):
-HHHHHHHTT---EEE-TTTTTTSSSSS--HHHHHT-TTT-SEEEEESSSTT-SS-EEEE-S-TTHHHHHHH-HHHHSSPPPPHHHHHHHHHHHHHHHTT--